Protein AF-A0A5K0ZTE9-F1 (afdb_monomer)

Structure (mmCIF, N/CA/C/O backbone):
data_AF-A0A5K0ZTE9-F1
#
_entry.id   AF-A0A5K0ZTE9-F1
#
loop_
_atom_site.group_PDB
_atom_site.id
_atom_site.type_symbol
_atom_site.label_atom_id
_atom_site.label_alt_id
_atom_site.label_comp_id
_atom_site.label_asym_id
_atom_site.label_entity_id
_atom_site.label_seq_id
_atom_site.pdbx_PDB_ins_code
_atom_site.Cartn_x
_atom_site.Cartn_y
_atom_site.Cartn_z
_atom_site.occupancy
_atom_site.B_iso_or_equiv
_atom_site.auth_seq_id
_atom_site.auth_comp_id
_atom_site.auth_asym_id
_atom_site.auth_atom_id
_atom_site.pdbx_PDB_model_num
ATOM 1 N N . ASP A 1 1 ? -9.374 53.498 -2.483 1.00 39.38 1 ASP A N 1
ATOM 2 C CA . ASP A 1 1 ? -10.184 52.684 -1.572 1.00 39.38 1 ASP A CA 1
ATOM 3 C C . ASP A 1 1 ? -11.185 51.911 -2.416 1.00 39.38 1 ASP A C 1
ATOM 5 O O . ASP A 1 1 ? -12.200 52.462 -2.818 1.00 39.38 1 ASP A O 1
ATOM 9 N N . PHE A 1 2 ? -10.803 50.714 -2.860 1.00 36.31 2 PHE A N 1
ATOM 10 C CA . PHE A 1 2 ? -11.695 49.825 -3.605 1.00 36.31 2 PHE A CA 1
ATOM 11 C C . PHE A 1 2 ? -11.985 48.641 -2.697 1.00 36.31 2 PHE A C 1
ATOM 13 O O . PHE A 1 2 ? -11.222 47.679 -2.637 1.00 36.31 2 PHE A O 1
ATOM 20 N N . GLY A 1 3 ? -13.065 48.810 -1.937 1.00 36.66 3 GLY A N 1
ATOM 21 C CA . GLY A 1 3 ? -13.680 47.781 -1.124 1.00 36.66 3 GLY A CA 1
ATOM 22 C C . GLY A 1 3 ? -14.239 46.643 -1.975 1.00 36.66 3 GLY A C 1
ATOM 23 O O . GLY A 1 3 ? -14.620 46.809 -3.134 1.00 36.66 3 GLY A O 1
ATOM 24 N N . GLU A 1 4 ? -14.231 45.483 -1.342 1.00 45.16 4 GLU A N 1
ATOM 25 C CA . GLU A 1 4 ? -14.576 44.157 -1.825 1.00 45.16 4 GLU A CA 1
ATOM 26 C C . GLU A 1 4 ? -15.922 44.045 -2.556 1.00 45.16 4 GLU A C 1
ATOM 28 O O . GLU A 1 4 ? -16.925 44.622 -2.141 1.00 45.16 4 GLU A O 1
ATOM 33 N N . GLN A 1 5 ? -15.980 43.122 -3.521 1.00 45.78 5 GLN A N 1
ATOM 34 C CA . GLN A 1 5 ? -17.083 42.159 -3.575 1.00 45.78 5 GLN A CA 1
ATOM 35 C C . GLN A 1 5 ? -16.545 40.749 -3.886 1.00 45.78 5 GLN A C 1
ATOM 37 O O . GLN A 1 5 ? -15.993 40.529 -4.966 1.00 45.78 5 GLN A O 1
ATOM 42 N N . PRO A 1 6 ? -16.725 39.773 -2.976 1.00 51.41 6 PRO A N 1
ATOM 43 C CA . PRO A 1 6 ? -16.442 38.368 -3.218 1.00 51.41 6 PRO A CA 1
ATOM 44 C C . PRO A 1 6 ? -17.733 37.675 -3.659 1.00 51.41 6 PRO A C 1
ATOM 46 O O . PRO A 1 6 ? -18.690 37.641 -2.894 1.00 51.41 6 PRO A O 1
ATOM 49 N N . ASN A 1 7 ? -17.799 37.120 -4.872 1.00 44.31 7 ASN A N 1
ATOM 50 C CA . ASN A 1 7 ? -18.756 36.054 -5.204 1.00 44.31 7 ASN A CA 1
ATOM 51 C C . ASN A 1 7 ? -18.570 35.569 -6.642 1.00 44.31 7 ASN A C 1
ATOM 53 O O . ASN A 1 7 ? -19.153 36.126 -7.561 1.00 44.31 7 ASN A O 1
ATOM 57 N N . LEU A 1 8 ? -17.813 34.487 -6.819 1.00 44.25 8 LEU A N 1
ATOM 58 C CA . LEU A 1 8 ? -17.898 33.588 -7.974 1.00 44.25 8 LEU A CA 1
ATOM 59 C C . LEU A 1 8 ? -17.163 32.298 -7.611 1.00 44.25 8 LEU A C 1
ATOM 61 O O . LEU A 1 8 ? -16.001 32.131 -7.939 1.00 44.25 8 LEU A O 1
ATOM 65 N N . MET A 1 9 ? -17.838 31.419 -6.868 1.00 42.72 9 MET A N 1
ATOM 66 C CA . MET A 1 9 ? -17.688 29.958 -6.960 1.00 42.72 9 MET A CA 1
ATOM 67 C C . MET A 1 9 ? -18.681 29.285 -6.005 1.00 42.72 9 MET A C 1
ATOM 69 O O . MET A 1 9 ? -18.335 28.629 -5.028 1.00 42.72 9 MET A O 1
ATOM 73 N N . LYS A 1 10 ? -19.973 29.390 -6.340 1.00 50.84 10 LYS A N 1
ATOM 74 C CA . LYS A 1 10 ? -20.925 28.323 -6.013 1.00 50.84 10 LYS A CA 1
ATOM 75 C C . LYS A 1 10 ? -20.637 27.141 -6.945 1.00 50.84 10 LYS A C 1
ATOM 77 O O . LYS A 1 10 ? -21.388 26.894 -7.881 1.00 50.84 10 LYS A O 1
ATOM 82 N N . GLN A 1 11 ? -19.547 26.413 -6.709 1.00 40.88 11 GLN A N 1
ATOM 83 C CA . GLN A 1 11 ? -19.437 25.040 -7.194 1.00 40.88 11 GLN A CA 1
ATOM 84 C C . GLN A 1 11 ? -19.881 24.113 -6.072 1.00 40.88 11 GLN A C 1
ATOM 86 O O . GLN A 1 11 ? -19.157 23.787 -5.135 1.00 40.88 11 GLN A O 1
ATOM 91 N N . ARG A 1 12 ? -21.157 23.761 -6.192 1.00 43.94 12 ARG A N 1
ATOM 92 C CA . ARG A 1 12 ? -21.861 22.666 -5.544 1.00 43.94 12 ARG A CA 1
ATOM 93 C C . ARG A 1 12 ? -20.962 21.418 -5.535 1.00 43.94 12 ARG A C 1
ATOM 95 O O . ARG A 1 12 ? -20.921 20.686 -6.515 1.00 43.94 12 ARG A O 1
ATOM 102 N N . LYS A 1 13 ? -20.228 21.166 -4.443 1.00 45.22 13 LYS A N 1
ATOM 103 C CA . LYS A 1 13 ? -19.644 19.842 -4.168 1.00 45.22 13 LYS A CA 1
ATOM 104 C C . LYS A 1 13 ? -20.776 18.919 -3.727 1.00 45.22 13 LYS A C 1
ATOM 106 O O . LYS A 1 13 ? -20.905 18.573 -2.560 1.00 45.22 13 LYS A O 1
ATOM 111 N N . GLU A 1 14 ? -21.596 18.513 -4.684 1.00 44.16 14 GLU A N 1
ATOM 112 C CA . GLU A 1 14 ? -22.529 17.390 -4.566 1.00 44.16 14 GLU A CA 1
ATOM 113 C C . GLU A 1 14 ? -21.787 16.040 -4.617 1.00 44.16 14 GLU A C 1
ATOM 115 O O . GLU A 1 14 ? -22.275 15.058 -5.156 1.00 44.16 14 GLU A O 1
ATOM 120 N N . ASN A 1 15 ? -20.602 15.953 -4.006 1.00 43.66 15 ASN A N 1
ATOM 121 C CA . ASN A 1 15 ? -19.872 14.691 -3.861 1.00 43.66 15 ASN A CA 1
ATOM 122 C C . ASN A 1 15 ? -20.138 14.082 -2.476 1.00 43.66 15 ASN A C 1
ATOM 124 O O . ASN A 1 15 ? -19.289 13.409 -1.893 1.00 43.66 15 ASN A O 1
ATOM 128 N N . GLY A 1 16 ? -21.331 14.341 -1.934 1.00 46.03 16 GLY A N 1
ATOM 129 C CA . GLY A 1 16 ? -21.858 13.665 -0.759 1.00 46.03 16 GLY A CA 1
ATOM 130 C C . GLY A 1 16 ? -22.102 12.192 -1.076 1.00 46.03 16 GLY A C 1
ATOM 131 O O . GLY A 1 16 ? -23.171 11.818 -1.536 1.00 46.03 16 GLY A O 1
ATOM 132 N N . THR A 1 17 ? -21.070 11.374 -0.868 1.00 49.19 17 THR A N 1
ATOM 133 C CA . THR A 1 17 ? -21.158 9.967 -0.443 1.00 49.19 17 THR A CA 1
ATOM 134 C C . THR A 1 17 ? -22.183 9.073 -1.162 1.00 49.19 17 THR A C 1
ATOM 136 O O . THR A 1 17 ? -22.924 8.334 -0.515 1.00 49.19 17 THR A O 1
ATOM 139 N N . VAL A 1 18 ? -22.158 9.006 -2.499 1.00 57.25 18 VAL A N 1
ATOM 140 C CA . VAL A 1 18 ? -22.927 7.985 -3.254 1.00 57.25 18 VAL A CA 1
ATOM 141 C C . VAL A 1 18 ? -22.511 6.556 -2.852 1.00 57.25 18 VAL A C 1
ATOM 143 O O . VAL A 1 18 ? -23.339 5.650 -2.801 1.00 57.25 18 VAL A O 1
ATOM 146 N N . PHE A 1 19 ? -21.249 6.361 -2.453 1.00 56.84 19 PHE A N 1
ATOM 147 C CA . PHE A 1 19 ? -20.699 5.057 -2.069 1.00 56.84 19 PHE A CA 1
ATOM 148 C C . PHE A 1 19 ? -20.461 4.890 -0.562 1.00 56.84 19 PHE A C 1
ATOM 150 O O . PHE A 1 19 ? -19.667 4.051 -0.140 1.00 56.84 19 PHE A O 1
ATOM 157 N N . GLY A 1 20 ? -21.190 5.629 0.284 1.00 65.19 20 GLY A N 1
ATOM 158 C CA . GLY A 1 20 ? -21.020 5.616 1.748 1.00 65.19 20 GLY A CA 1
ATOM 159 C C . GLY A 1 20 ? -21.288 4.275 2.458 1.00 65.19 20 GLY A C 1
ATOM 160 O O . GLY A 1 20 ? -21.230 4.215 3.688 1.00 65.19 20 GLY A O 1
ATOM 161 N N . LYS A 1 21 ? -21.608 3.210 1.713 1.00 77.50 21 LYS A N 1
ATOM 162 C CA . LYS A 1 21 ? -21.833 1.842 2.207 1.00 77.50 21 LYS A CA 1
ATOM 163 C C . LYS A 1 21 ? -20.915 0.798 1.564 1.00 77.50 21 LYS A C 1
ATOM 165 O O . LYS A 1 21 ? -20.971 -0.359 1.974 1.00 77.50 21 LYS A O 1
ATOM 170 N N . LEU A 1 22 ? -20.120 1.166 0.557 1.00 85.50 22 LEU A N 1
ATOM 171 C CA . LEU A 1 22 ? -19.291 0.201 -0.155 1.00 85.50 22 LEU A CA 1
ATOM 172 C C . LEU A 1 22 ? -18.149 -0.263 0.757 1.00 85.50 22 LEU A C 1
ATOM 174 O O . LEU A 1 22 ? -17.346 0.548 1.209 1.00 85.50 22 LEU A O 1
ATOM 178 N N . LYS A 1 23 ? -18.110 -1.569 1.028 1.00 91.44 23 LYS A N 1
ATOM 179 C CA . LYS A 1 23 ? -17.083 -2.218 1.857 1.00 91.44 23 LYS A CA 1
ATOM 180 C C . LYS A 1 23 ? -16.027 -2.944 1.034 1.00 91.44 23 LYS A C 1
ATOM 182 O O . LYS A 1 23 ? -14.907 -3.121 1.494 1.00 91.44 23 LYS A O 1
ATOM 187 N N . PHE A 1 24 ? -16.381 -3.361 -0.174 1.00 92.94 24 PHE A N 1
ATOM 188 C CA . PHE A 1 24 ? -15.522 -4.131 -1.057 1.00 92.94 24 PHE A CA 1
ATOM 189 C C . PHE A 1 24 ? -15.486 -3.471 -2.429 1.00 92.94 24 PHE A C 1
ATOM 191 O O . PHE A 1 24 ? -16.539 -3.163 -2.989 1.00 92.94 24 PHE A O 1
ATOM 198 N N . LEU A 1 25 ? -14.281 -3.255 -2.945 1.00 91.31 25 LEU A N 1
ATOM 199 C CA . LEU A 1 25 ? -14.037 -2.727 -4.278 1.00 91.31 25 LEU A CA 1
ATOM 200 C C . LEU A 1 25 ? -13.001 -3.620 -4.953 1.00 91.31 25 LEU A C 1
ATOM 202 O O . LEU A 1 25 ? -11.884 -3.776 -4.456 1.00 91.31 25 LEU A O 1
ATOM 206 N N . ASP A 1 26 ? -13.402 -4.204 -6.074 1.00 92.38 26 ASP A N 1
ATOM 207 C CA . ASP A 1 26 ? -12.556 -5.045 -6.908 1.00 92.38 26 ASP A CA 1
ATOM 208 C C . ASP A 1 26 ? -12.317 -4.343 -8.243 1.00 92.38 26 ASP A C 1
ATOM 210 O O . ASP A 1 26 ? -13.260 -4.019 -8.965 1.00 92.38 26 ASP A O 1
ATOM 214 N N . LEU A 1 27 ? -11.050 -4.072 -8.521 1.00 91.62 27 LEU A N 1
ATOM 215 C CA . LEU A 1 27 ? -10.522 -3.457 -9.732 1.00 91.62 27 LEU A CA 1
ATOM 216 C C . LEU A 1 27 ? -9.487 -4.393 -10.377 1.00 91.62 27 LEU A C 1
ATOM 218 O O . LEU A 1 27 ? -8.542 -3.939 -11.019 1.00 91.62 27 LEU A O 1
ATOM 222 N N . THR A 1 28 ? -9.626 -5.706 -10.169 1.00 92.12 28 THR A N 1
ATOM 223 C CA . THR A 1 28 ? -8.735 -6.711 -10.755 1.00 92.12 28 THR A CA 1
ATOM 224 C C . THR A 1 28 ? -8.696 -6.580 -12.278 1.00 92.12 28 THR A C 1
ATOM 226 O O . THR A 1 28 ? -9.731 -6.433 -12.927 1.00 92.12 28 THR A O 1
ATOM 229 N N . ALA A 1 29 ? -7.500 -6.688 -12.859 1.00 92.31 29 ALA A N 1
ATOM 230 C CA . ALA A 1 29 ? -7.254 -6.611 -14.299 1.00 92.31 29 ALA A CA 1
ATOM 231 C C . ALA A 1 29 ? -7.704 -5.292 -14.965 1.00 92.31 29 ALA A C 1
ATOM 233 O O . ALA A 1 29 ? -7.912 -5.242 -16.181 1.00 92.31 29 ALA A O 1
ATOM 234 N N . CYS A 1 30 ? -7.818 -4.199 -14.200 1.00 90.88 30 CYS A N 1
ATOM 235 C CA . CYS A 1 30 ? -8.064 -2.861 -14.734 1.00 90.88 30 CYS A CA 1
ATOM 236 C C . CYS A 1 30 ? -6.799 -2.282 -15.386 1.00 90.88 30 CYS A C 1
ATOM 238 O O . CYS A 1 30 ? -6.118 -1.413 -14.844 1.00 90.88 30 CYS A O 1
ATOM 240 N N . ASN A 1 31 ? -6.507 -2.742 -16.600 1.00 85.62 31 ASN A N 1
ATOM 241 C CA . ASN A 1 31 ? -5.294 -2.388 -17.338 1.00 85.62 31 ASN A CA 1
ATOM 242 C C . ASN A 1 31 ? -5.267 -0.954 -17.885 1.00 85.62 31 ASN A C 1
ATOM 244 O O . ASN A 1 31 ? -4.255 -0.540 -18.440 1.00 85.62 31 ASN A O 1
ATOM 248 N N . GLU A 1 32 ? -6.328 -0.168 -17.722 1.00 88.62 32 GLU A N 1
ATOM 249 C CA . GLU A 1 32 ? -6.291 1.266 -18.044 1.00 88.62 32 GLU A CA 1
ATOM 250 C C . GLU A 1 32 ? -5.743 2.119 -16.891 1.00 88.62 32 GLU A C 1
ATOM 252 O O . GLU A 1 32 ? -5.328 3.261 -17.099 1.00 88.62 32 GLU A O 1
ATOM 257 N N . LEU A 1 33 ? -5.700 1.574 -15.670 1.00 86.25 33 LEU A N 1
ATOM 258 C CA . LEU A 1 33 ? -5.231 2.305 -14.500 1.00 86.25 33 LEU A CA 1
ATOM 259 C C . LEU A 1 33 ? -3.709 2.415 -14.521 1.00 86.25 33 LEU A C 1
ATOM 261 O O . LEU A 1 33 ? -3.000 1.448 -14.268 1.00 86.25 33 LEU A O 1
ATOM 265 N N . THR A 1 34 ? -3.211 3.623 -14.770 1.00 91.31 34 THR A N 1
ATOM 266 C CA . THR A 1 34 ? -1.808 3.989 -14.511 1.00 91.31 34 THR A CA 1
ATOM 267 C C . THR A 1 34 ? -1.610 4.521 -13.093 1.00 91.31 34 THR A C 1
ATOM 269 O O . THR A 1 34 ? -0.548 4.341 -12.494 1.00 91.31 34 THR A O 1
ATOM 272 N N . VAL A 1 35 ? -2.662 5.120 -12.535 1.00 92.06 35 VAL A N 1
ATOM 273 C CA . VAL A 1 35 ? -2.784 5.560 -11.146 1.00 92.06 35 VAL A CA 1
ATOM 274 C C . VAL A 1 35 ? -4.149 5.102 -10.635 1.00 92.06 35 VAL A C 1
ATOM 276 O O . VAL A 1 35 ? -5.114 5.101 -11.402 1.00 92.06 35 VAL A O 1
ATOM 279 N N . THR A 1 36 ? -4.261 4.701 -9.366 1.00 88.94 36 THR A N 1
ATOM 280 C CA . THR A 1 36 ? -5.582 4.384 -8.792 1.00 88.94 36 THR A CA 1
ATOM 281 C C . THR A 1 36 ? -6.504 5.613 -8.847 1.00 88.94 36 THR A C 1
ATOM 283 O O . THR A 1 36 ? -6.018 6.739 -8.732 1.00 88.94 36 THR A O 1
ATOM 286 N N . PRO A 1 37 ? -7.830 5.442 -8.983 1.00 88.25 37 PRO A N 1
ATOM 287 C CA . PRO A 1 37 ? -8.760 6.570 -8.958 1.00 88.25 37 PRO A CA 1
ATOM 288 C C . PRO A 1 37 ? -8.774 7.260 -7.586 1.00 88.25 37 PRO A C 1
ATOM 290 O O . PRO A 1 37 ? -8.218 6.750 -6.611 1.00 88.25 37 PRO A O 1
ATOM 293 N N . ASP A 1 38 ? -9.452 8.406 -7.485 1.00 88.62 38 ASP A N 1
ATOM 294 C CA . ASP A 1 38 ? -9.718 9.003 -6.180 1.00 88.62 38 ASP A CA 1
ATOM 295 C C . ASP A 1 38 ? -10.663 8.105 -5.357 1.00 88.62 38 ASP A C 1
ATOM 297 O O . ASP A 1 38 ? -11.841 7.942 -5.676 1.00 88.62 38 ASP A O 1
ATOM 301 N N . LEU A 1 39 ? -10.138 7.535 -4.271 1.00 88.19 39 LEU A N 1
ATOM 302 C CA . LEU A 1 39 ? -10.859 6.660 -3.352 1.00 88.19 39 LEU A CA 1
ATOM 303 C C . LEU A 1 39 ? -11.539 7.415 -2.191 1.00 88.19 39 LEU A C 1
ATOM 305 O O . LEU A 1 39 ? -12.143 6.784 -1.322 1.00 88.19 39 LEU A O 1
ATOM 309 N N . SER A 1 40 ? -11.499 8.756 -2.171 1.00 86.25 40 SER A N 1
ATOM 310 C CA . SER A 1 40 ? -12.123 9.587 -1.124 1.00 86.25 40 SER A CA 1
ATOM 311 C C . SER A 1 40 ? -13.636 9.359 -0.982 1.00 86.25 40 SER A C 1
ATOM 313 O O . SER A 1 40 ? -14.197 9.533 0.101 1.00 86.25 40 SER A O 1
ATOM 315 N N . ALA A 1 41 ? -14.289 8.903 -2.054 1.00 85.00 41 ALA A N 1
ATOM 316 C CA . ALA A 1 41 ? -15.712 8.586 -2.082 1.00 85.00 41 ALA A CA 1
ATOM 317 C C . ALA A 1 41 ? -16.091 7.312 -1.295 1.00 85.00 41 ALA A C 1
ATOM 319 O O . ALA A 1 41 ? -17.282 7.089 -1.056 1.00 85.00 41 ALA A O 1
ATOM 320 N N . PHE A 1 42 ? -15.115 6.500 -0.864 1.00 87.62 42 PHE A N 1
ATOM 321 C CA . PHE A 1 42 ? -15.326 5.194 -0.221 1.00 87.62 42 PHE A CA 1
ATOM 322 C C . PHE A 1 42 ? -14.804 5.139 1.231 1.00 87.62 42 PHE A C 1
ATOM 324 O O . PHE A 1 42 ? -14.024 4.255 1.576 1.00 87.62 42 PHE A O 1
ATOM 331 N N . PRO A 1 43 ? -15.238 6.025 2.147 1.00 85.06 43 PRO A N 1
ATOM 332 C CA . PRO A 1 43 ? -14.657 6.122 3.494 1.00 85.06 43 PRO A CA 1
ATOM 333 C C . PRO A 1 43 ? -14.858 4.874 4.375 1.00 85.06 43 PRO A C 1
ATOM 335 O O . PRO A 1 43 ? -14.209 4.744 5.410 1.00 85.06 43 PRO A O 1
ATOM 338 N N . LYS A 1 44 ? -15.767 3.965 3.993 1.00 90.06 44 LYS A N 1
ATOM 339 C CA . LYS A 1 44 ? -16.059 2.707 4.704 1.00 90.06 44 LYS A CA 1
ATOM 340 C C . LYS A 1 44 ? -15.514 1.465 3.995 1.00 90.06 44 LYS A C 1
ATOM 342 O O . LYS A 1 44 ? -15.957 0.360 4.300 1.00 90.06 44 LYS A O 1
ATOM 347 N N . LEU A 1 45 ? -14.614 1.639 3.030 1.00 92.38 45 LEU A N 1
ATOM 348 C CA . LEU A 1 45 ? -14.029 0.515 2.315 1.00 92.38 45 LEU A CA 1
ATOM 349 C C . LEU A 1 45 ? -13.170 -0.321 3.269 1.00 92.38 45 LEU A C 1
ATOM 351 O O . LEU A 1 45 ? -12.283 0.211 3.927 1.00 92.38 45 LEU A O 1
ATOM 355 N N . GLU A 1 46 ? -13.445 -1.620 3.322 1.00 95.31 46 GLU A N 1
ATOM 356 C CA . GLU A 1 46 ? -12.755 -2.609 4.155 1.00 95.31 46 GLU A CA 1
ATOM 357 C C . GLU A 1 46 ? -11.795 -3.468 3.324 1.00 95.31 46 GLU A C 1
ATOM 359 O O . GLU A 1 46 ? -10.768 -3.919 3.827 1.00 95.31 46 GLU A O 1
ATOM 364 N N . LYS A 1 47 ? -12.083 -3.673 2.035 1.00 94.94 47 LYS A N 1
ATOM 365 C CA . LYS A 1 47 ? -11.223 -4.446 1.137 1.00 94.94 47 LYS A CA 1
ATOM 366 C C . LYS A 1 47 ? -11.136 -3.814 -0.249 1.00 94.94 47 LYS A C 1
ATOM 368 O O . LYS A 1 47 ? -12.158 -3.551 -0.884 1.00 94.94 47 LYS A O 1
ATOM 373 N N . LEU A 1 48 ? -9.902 -3.630 -0.710 1.00 94.88 48 LEU A N 1
ATOM 374 C CA . LEU A 1 48 ? -9.552 -3.132 -2.036 1.00 94.88 48 LEU A CA 1
ATOM 375 C C . LEU A 1 48 ? -8.677 -4.162 -2.750 1.00 94.88 48 LEU A C 1
ATOM 377 O O . LEU A 1 48 ? -7.634 -4.562 -2.229 1.00 94.88 48 LEU A O 1
ATOM 381 N N . VAL A 1 49 ? -9.103 -4.581 -3.938 1.00 93.81 49 VAL A N 1
ATOM 382 C CA . VAL A 1 49 ? -8.355 -5.503 -4.800 1.00 93.81 49 VAL A CA 1
ATOM 383 C C . VAL A 1 49 ? -8.030 -4.794 -6.109 1.00 93.81 49 VAL A C 1
ATOM 385 O O . VAL A 1 49 ? -8.913 -4.253 -6.761 1.00 93.81 49 VAL A O 1
ATOM 388 N N . LEU A 1 50 ? -6.754 -4.784 -6.465 1.00 94.44 50 LEU A N 1
ATOM 389 C CA . LEU A 1 50 ? -6.152 -4.156 -7.642 1.00 94.44 50 LEU A CA 1
ATOM 390 C C . LEU A 1 50 ? -5.237 -5.167 -8.354 1.00 94.44 50 LEU A C 1
ATOM 392 O O . LEU A 1 50 ? -4.279 -4.793 -9.025 1.00 94.44 50 LEU A O 1
ATOM 396 N N . ASP A 1 51 ? -5.486 -6.462 -8.159 1.00 93.00 51 ASP A N 1
ATOM 397 C CA . ASP A 1 51 ? -4.635 -7.527 -8.680 1.00 93.00 51 ASP A CA 1
ATOM 398 C C . ASP A 1 51 ? -4.578 -7.481 -10.215 1.00 93.00 51 ASP A C 1
ATOM 400 O O . ASP A 1 51 ? -5.554 -7.141 -10.880 1.00 93.00 51 ASP A O 1
ATOM 404 N N . ARG A 1 52 ? -3.436 -7.852 -10.800 1.00 93.00 52 ARG A N 1
ATOM 405 C CA . ARG A 1 52 ? -3.211 -7.896 -12.256 1.00 93.00 52 ARG A CA 1
ATOM 406 C C . ARG A 1 52 ? -3.474 -6.565 -1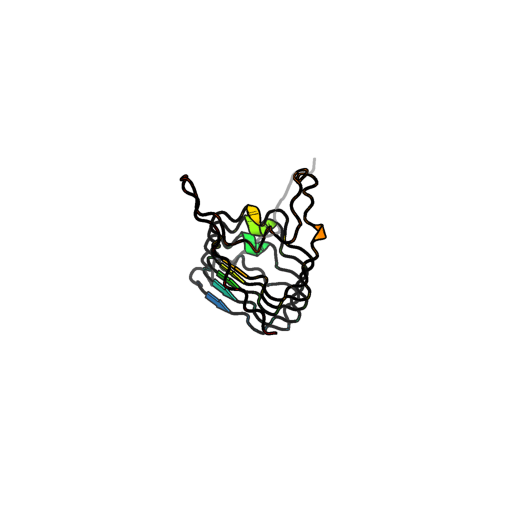2.972 1.00 93.00 52 ARG A C 1
ATOM 408 O O . ARG A 1 52 ? -3.830 -6.565 -14.145 1.00 93.00 52 ARG A O 1
ATOM 415 N N . CYS A 1 53 ? -3.334 -5.430 -12.284 1.00 94.00 53 CYS A N 1
ATOM 416 C CA . CYS A 1 53 ? -3.328 -4.123 -12.938 1.00 94.00 53 CYS A CA 1
ATOM 417 C C . CYS A 1 53 ? -1.936 -3.872 -13.525 1.00 94.00 53 CYS A C 1
ATOM 419 O O . CYS A 1 53 ? -1.102 -3.189 -12.929 1.00 94.00 53 CYS A O 1
ATOM 421 N N . ASP A 1 54 ? -1.675 -4.439 -14.702 1.00 89.25 54 AS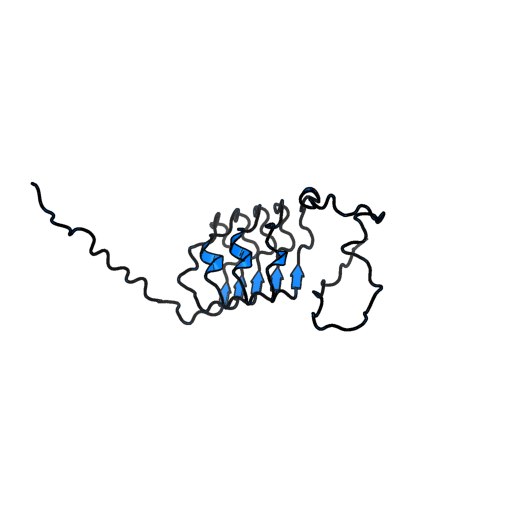P A N 1
ATOM 422 C CA . ASP A 1 54 ? -0.332 -4.493 -15.299 1.00 89.25 54 ASP A CA 1
ATOM 423 C C . ASP A 1 54 ? 0.237 -3.108 -15.643 1.00 89.25 54 ASP A C 1
ATOM 425 O O . ASP A 1 54 ? 1.452 -2.928 -15.745 1.00 89.25 54 ASP 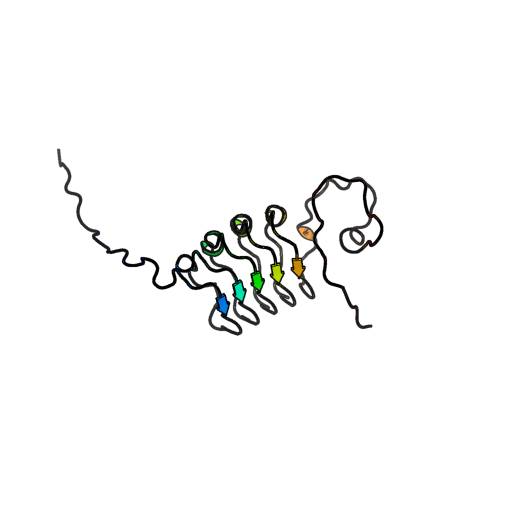A O 1
ATOM 429 N N . ASN A 1 55 ? -0.640 -2.115 -15.814 1.00 93.31 55 ASN A N 1
ATOM 430 C CA . ASN A 1 55 ? -0.266 -0.736 -16.112 1.00 93.31 55 ASN A CA 1
ATOM 431 C C . ASN A 1 55 ? -0.194 0.176 -14.883 1.00 93.31 55 ASN A C 1
ATOM 433 O O . ASN A 1 55 ? 0.228 1.322 -15.037 1.00 93.31 55 ASN A O 1
ATOM 437 N N . LEU A 1 56 ? -0.541 -0.313 -13.688 1.00 93.94 56 LEU A N 1
ATOM 438 C CA . LEU A 1 56 ? -0.559 0.493 -12.471 1.00 93.94 56 LEU A CA 1
ATOM 439 C C . LEU A 1 56 ? 0.866 0.844 -12.049 1.00 93.94 56 LEU A C 1
ATOM 441 O O . LEU A 1 56 ? 1.647 -0.032 -11.692 1.00 93.94 56 LEU A O 1
ATOM 445 N N . VAL A 1 57 ? 1.193 2.135 -12.076 1.00 92.81 57 VAL A N 1
ATOM 446 C CA . VAL A 1 57 ? 2.519 2.655 -11.717 1.00 92.81 57 VAL A CA 1
ATOM 447 C C . VAL A 1 57 ? 2.527 3.222 -10.303 1.00 92.81 57 VAL A C 1
ATOM 449 O O . VAL A 1 57 ? 3.517 3.065 -9.588 1.00 92.81 57 VAL A O 1
ATOM 452 N N . LYS A 1 58 ? 1.441 3.898 -9.904 1.00 90.25 58 LYS A N 1
ATOM 453 C CA . LYS A 1 58 ? 1.334 4.606 -8.621 1.00 90.25 58 LYS A CA 1
ATOM 454 C C . LYS A 1 58 ? -0.029 4.401 -7.969 1.00 90.25 58 LYS A C 1
ATOM 456 O O . LYS A 1 58 ? -1.042 4.248 -8.648 1.00 90.25 58 LYS A O 1
ATOM 461 N N . VAL A 1 59 ? -0.066 4.494 -6.645 1.00 92.56 59 VAL A N 1
ATOM 462 C CA . VAL A 1 59 ? -1.315 4.573 -5.876 1.00 92.56 59 VAL A CA 1
ATOM 463 C C . VAL A 1 59 ? -1.586 6.034 -5.527 1.00 92.56 59 VAL A C 1
ATOM 465 O O . VAL A 1 59 ? -0.691 6.753 -5.093 1.00 92.56 59 VAL A O 1
ATOM 468 N N . HIS A 1 60 ? -2.818 6.480 -5.740 1.00 92.44 60 HIS A N 1
ATOM 469 C CA . HIS A 1 60 ? -3.263 7.830 -5.420 1.00 92.44 60 HIS A CA 1
ATOM 470 C C . HIS A 1 60 ? -3.304 8.051 -3.902 1.00 92.44 60 HIS A C 1
ATOM 472 O O . HIS A 1 60 ? -3.739 7.183 -3.144 1.00 92.44 60 HIS A O 1
ATOM 478 N N . GLU A 1 61 ? -2.915 9.244 -3.451 1.00 90.44 61 GLU A N 1
ATOM 479 C CA . GLU A 1 61 ? -2.763 9.576 -2.025 1.00 90.44 61 GLU A CA 1
ATOM 480 C C . GLU A 1 61 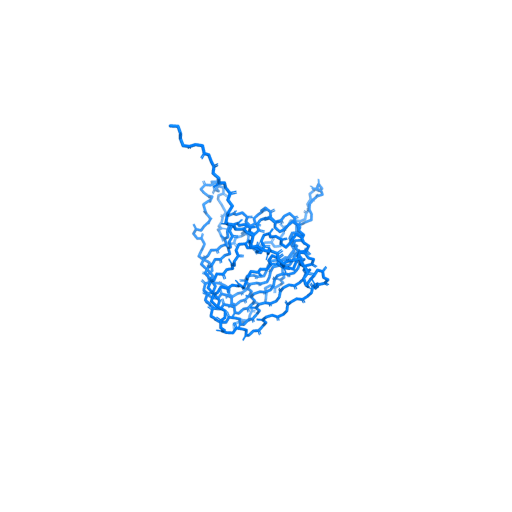? -4.067 9.472 -1.221 1.00 90.44 61 GLU A C 1
ATOM 482 O O . GLU A 1 61 ? -4.049 9.294 -0.001 1.00 90.44 61 GLU A O 1
ATOM 487 N N . SER A 1 62 ? -5.225 9.523 -1.889 1.00 91.25 62 SER A N 1
ATOM 488 C CA . SER A 1 62 ? -6.514 9.350 -1.214 1.00 91.25 62 SER A CA 1
ATOM 489 C C . SER A 1 62 ? -6.738 7.949 -0.643 1.00 91.25 62 SER A C 1
ATOM 491 O O . SER A 1 62 ? -7.657 7.785 0.162 1.00 91.25 62 SER A O 1
ATOM 493 N N . ILE A 1 63 ? -5.856 6.979 -0.927 1.00 91.94 63 ILE A N 1
ATOM 494 C CA . ILE A 1 63 ? -5.773 5.720 -0.174 1.00 91.94 63 ILE A CA 1
ATOM 495 C C . ILE A 1 63 ? -5.681 5.980 1.338 1.00 91.94 63 ILE A C 1
ATOM 497 O O . ILE A 1 63 ? -6.339 5.304 2.120 1.00 91.94 63 ILE A O 1
ATOM 501 N N . ALA A 1 64 ? -4.983 7.037 1.766 1.00 88.81 64 ALA A N 1
ATOM 502 C CA . ALA A 1 64 ? -4.816 7.394 3.174 1.00 88.81 64 ALA A CA 1
ATOM 503 C C . ALA A 1 64 ? -6.117 7.800 3.894 1.00 88.81 64 ALA A C 1
ATOM 505 O O . ALA A 1 64 ? -6.144 7.903 5.128 1.00 88.81 64 ALA A O 1
ATOM 506 N N . ASN A 1 65 ? -7.192 8.054 3.141 1.00 89.06 65 ASN A N 1
ATOM 507 C CA . ASN A 1 65 ? -8.513 8.356 3.686 1.00 89.06 65 ASN A CA 1
ATOM 508 C C . ASN A 1 65 ? -9.313 7.085 4.023 1.00 89.06 65 ASN A C 1
ATOM 510 O O . ASN A 1 65 ? -10.324 7.174 4.720 1.00 89.06 65 ASN A O 1
ATOM 514 N N . LEU A 1 66 ? -8.860 5.905 3.587 1.00 91.69 66 LEU A N 1
ATOM 515 C CA . LEU A 1 66 ? -9.531 4.626 3.817 1.00 91.69 66 LEU A CA 1
ATOM 516 C C . LEU A 1 66 ? -9.202 4.059 5.203 1.00 91.69 66 LEU A C 1
ATOM 518 O O . LEU A 1 66 ? -8.565 3.021 5.351 1.00 91.69 66 LEU A O 1
ATOM 522 N N . LYS A 1 67 ? -9.652 4.751 6.250 1.00 90.62 67 LYS A N 1
ATOM 523 C CA . LYS A 1 67 ? -9.353 4.399 7.650 1.00 90.62 67 LYS A CA 1
ATOM 524 C C . LYS A 1 67 ? -9.873 3.033 8.086 1.00 90.62 67 LYS A C 1
ATOM 526 O O . LYS A 1 67 ? -9.359 2.504 9.059 1.00 90.62 67 LYS A O 1
ATOM 531 N N . MET A 1 68 ? -10.858 2.490 7.374 1.00 93.50 68 MET A N 1
ATOM 532 C CA . MET A 1 68 ? -11.474 1.190 7.646 1.00 93.50 68 MET A CA 1
ATOM 533 C C . MET A 1 68 ? -10.899 0.064 6.779 1.00 93.50 68 MET A C 1
ATOM 535 O O . MET A 1 68 ? -11.385 -1.059 6.868 1.00 93.50 68 MET A O 1
ATOM 539 N N . LEU A 1 69 ? -9.899 0.342 5.933 1.00 95.12 69 LEU A N 1
ATOM 540 C CA . LEU A 1 69 ? -9.341 -0.655 5.026 1.00 95.12 69 LEU A CA 1
ATOM 541 C C . LEU A 1 69 ? -8.573 -1.707 5.823 1.00 95.12 69 LEU A C 1
ATOM 543 O O . LEU A 1 69 ? -7.593 -1.374 6.477 1.00 95.12 69 LEU A O 1
ATOM 547 N N . ILE A 1 70 ? -9.018 -2.957 5.737 1.00 94.88 70 ILE A N 1
ATOM 548 C CA . ILE A 1 70 ? -8.442 -4.134 6.396 1.00 94.88 70 ILE A CA 1
ATOM 549 C C . ILE A 1 70 ? -7.540 -4.889 5.420 1.00 94.88 70 ILE A C 1
ATOM 551 O O . ILE A 1 70 ? -6.478 -5.373 5.808 1.00 94.88 70 ILE A O 1
ATOM 555 N N . VAL A 1 71 ? -7.947 -4.978 4.150 1.00 94.75 71 VAL A N 1
ATOM 556 C CA . VAL A 1 71 ? -7.243 -5.754 3.123 1.00 94.75 71 VAL A CA 1
ATOM 557 C C . VAL A 1 71 ? -6.950 -4.892 1.901 1.00 94.75 71 VAL A C 1
ATOM 559 O O . VAL A 1 71 ? -7.867 -4.350 1.279 1.00 94.75 71 VAL A O 1
ATOM 562 N N . LEU A 1 72 ? -5.678 -4.834 1.516 1.00 95.50 72 LEU A N 1
ATOM 563 C CA . LEU A 1 72 ? -5.210 -4.220 0.278 1.00 95.50 72 LEU A CA 1
ATOM 564 C C . LEU A 1 72 ? -4.435 -5.256 -0.539 1.00 95.50 72 LEU A C 1
ATOM 566 O O . LEU A 1 72 ? -3.392 -5.744 -0.108 1.00 95.50 72 LEU A O 1
ATOM 570 N N . SER A 1 73 ? -4.942 -5.588 -1.726 1.00 94.50 73 SER A N 1
ATOM 571 C CA . SER A 1 73 ? -4.294 -6.524 -2.649 1.00 94.50 73 SER A CA 1
ATOM 572 C C . SER A 1 73 ? -3.940 -5.822 -3.952 1.00 94.50 73 SER A C 1
ATOM 574 O O . SER A 1 73 ? -4.797 -5.195 -4.564 1.00 94.50 73 SER A O 1
ATOM 576 N N . MET A 1 74 ? -2.676 -5.907 -4.350 1.00 94.56 74 MET A N 1
ATOM 577 C CA . MET A 1 74 ? -2.109 -5.401 -5.603 1.00 94.56 74 MET A CA 1
ATOM 578 C C . MET A 1 74 ? -1.172 -6.464 -6.187 1.00 94.56 74 MET A C 1
ATOM 580 O O . MET A 1 74 ? -0.048 -6.171 -6.578 1.00 94.56 74 MET A O 1
ATOM 584 N N . ARG A 1 75 ? -1.584 -7.735 -6.178 1.00 91.19 75 ARG A N 1
ATOM 585 C CA . ARG A 1 75 ? -0.743 -8.840 -6.656 1.00 91.19 75 ARG A CA 1
ATOM 586 C C . ARG A 1 75 ? -0.562 -8.740 -8.164 1.00 91.19 75 ARG A C 1
ATOM 588 O O . ARG A 1 75 ? -1.512 -8.480 -8.892 1.00 91.19 75 ARG A O 1
ATOM 595 N N . SER A 1 76 ? 0.619 -9.094 -8.654 1.00 92.75 76 SER A N 1
ATOM 596 C CA . SER A 1 76 ? 0.951 -9.117 -10.084 1.00 92.75 76 SER A CA 1
ATOM 597 C C . SER A 1 76 ? 0.822 -7.747 -10.764 1.00 92.75 76 SER A C 1
ATOM 599 O O . SER A 1 76 ? 0.553 -7.684 -11.956 1.00 92.75 76 SER A O 1
ATOM 601 N N . CYS A 1 77 ? 1.020 -6.645 -10.032 1.00 93.44 77 CYS A N 1
ATOM 602 C CA . CYS A 1 77 ? 1.121 -5.306 -10.617 1.00 93.44 77 CYS A CA 1
ATOM 603 C C . CYS A 1 77 ? 2.565 -5.051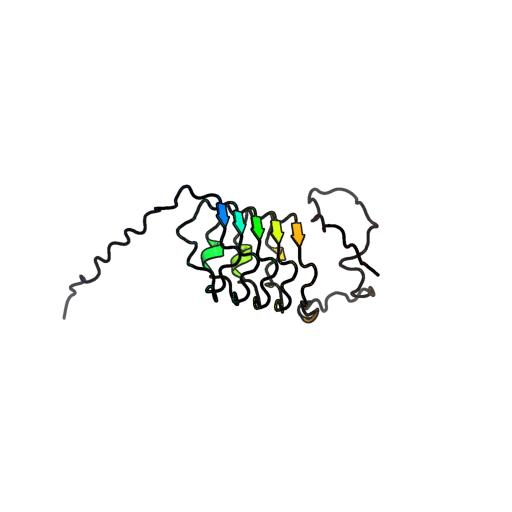 -11.068 1.00 93.44 77 CYS A C 1
ATOM 605 O O . CYS A 1 77 ? 3.371 -4.458 -10.350 1.00 93.44 77 CYS A O 1
ATOM 607 N N . GLY A 1 78 ? 2.913 -5.534 -12.263 1.00 87.88 78 GLY A N 1
ATOM 608 C CA . GLY A 1 78 ? 4.299 -5.568 -12.743 1.00 87.88 78 GLY A CA 1
ATOM 609 C C . GLY A 1 78 ? 4.979 -4.204 -12.927 1.00 87.88 78 GLY A C 1
ATOM 610 O O . GLY A 1 78 ? 6.204 -4.151 -12.936 1.00 87.88 78 GLY A O 1
ATOM 611 N N . LYS A 1 79 ? 4.218 -3.108 -13.052 1.00 92.44 79 LYS A N 1
ATOM 612 C CA . LYS A 1 79 ? 4.748 -1.738 -13.209 1.00 92.44 79 LYS A CA 1
ATOM 613 C C . LYS A 1 79 ? 4.679 -0.881 -11.943 1.00 92.44 79 LYS A C 1
ATOM 615 O O . LYS A 1 79 ? 5.117 0.270 -11.985 1.00 92.44 79 LYS A O 1
ATOM 620 N N . LEU A 1 80 ? 4.150 -1.413 -10.841 1.00 92.12 80 LEU A N 1
ATOM 621 C CA . LEU A 1 80 ? 4.032 -0.675 -9.587 1.00 92.12 80 LEU A CA 1
ATOM 622 C C . LEU A 1 80 ? 5.431 -0.448 -9.017 1.00 92.12 80 LEU A C 1
ATOM 624 O O . LEU A 1 80 ? 6.094 -1.415 -8.661 1.00 92.12 80 LEU A O 1
ATOM 628 N N . LYS A 1 81 ? 5.868 0.813 -8.929 1.00 88.75 81 LYS A N 1
ATOM 629 C CA . LYS A 1 81 ? 7.240 1.159 -8.512 1.00 88.75 81 LYS A CA 1
ATOM 630 C C . LYS A 1 81 ? 7.401 1.321 -7.009 1.00 88.75 81 LYS A C 1
ATOM 632 O O . LYS A 1 81 ? 8.396 0.881 -6.440 1.00 88.75 81 LYS A O 1
ATOM 637 N N . GLU A 1 82 ? 6.428 1.971 -6.385 1.00 85.75 82 GLU A N 1
ATOM 638 C CA . GLU A 1 82 ? 6.435 2.313 -4.967 1.00 85.75 82 GLU A CA 1
ATOM 639 C C . GLU A 1 82 ? 5.002 2.506 -4.461 1.00 85.75 82 GLU A C 1
ATOM 641 O O . GLU A 1 82 ? 4.072 2.760 -5.237 1.00 85.75 82 GLU A O 1
ATOM 646 N N . LEU A 1 83 ? 4.832 2.397 -3.146 1.00 89.44 83 LEU A N 1
ATOM 647 C CA . LEU A 1 83 ? 3.611 2.802 -2.457 1.00 89.44 83 LEU A CA 1
ATOM 648 C C . LEU A 1 83 ? 3.787 4.221 -1.903 1.00 89.44 83 LEU A C 1
ATOM 650 O O . LEU A 1 83 ? 4.909 4.601 -1.577 1.00 89.44 83 LEU A O 1
ATOM 654 N N . PRO A 1 84 ? 2.706 5.004 -1.771 1.00 88.69 84 PRO A N 1
ATOM 655 C CA . PRO A 1 84 ? 2.792 6.358 -1.248 1.00 88.69 84 PRO A CA 1
ATOM 656 C C . PRO A 1 84 ? 3.092 6.344 0.257 1.00 88.69 84 PRO A C 1
ATOM 658 O O . PRO A 1 84 ? 2.518 5.543 0.996 1.00 88.69 84 PRO A O 1
ATOM 661 N N . ASP A 1 85 ? 3.899 7.292 0.736 1.00 86.44 85 ASP A N 1
ATOM 662 C CA . ASP A 1 85 ? 4.250 7.428 2.163 1.00 86.44 85 ASP A CA 1
ATOM 663 C C . ASP A 1 85 ? 3.023 7.688 3.055 1.00 86.44 85 ASP A C 1
ATOM 665 O O . ASP A 1 85 ? 2.997 7.421 4.255 1.00 86.44 85 ASP A O 1
ATOM 669 N N . CYS A 1 86 ? 1.924 8.164 2.471 1.00 88.88 86 CYS A N 1
ATOM 670 C CA . CYS A 1 86 ? 0.673 8.315 3.199 1.00 88.88 86 CYS A CA 1
ATOM 671 C C . CYS A 1 86 ? 0.015 6.971 3.567 1.00 88.88 86 CYS A C 1
ATOM 673 O O . CYS A 1 86 ? -1.009 6.982 4.253 1.00 88.88 86 CYS A O 1
ATOM 675 N N . ILE A 1 87 ? 0.557 5.823 3.136 1.00 89.50 87 ILE A N 1
ATOM 676 C CA . ILE A 1 87 ? 0.013 4.497 3.454 1.00 89.50 87 ILE A CA 1
ATOM 677 C C . ILE A 1 87 ? 0.049 4.188 4.954 1.00 89.50 87 ILE A C 1
ATOM 679 O O . ILE A 1 87 ? -0.861 3.531 5.449 1.00 89.50 87 ILE A O 1
ATOM 683 N N . SER A 1 88 ? 1.004 4.758 5.696 1.00 83.44 88 SER A N 1
ATOM 684 C CA . SER A 1 88 ? 1.081 4.713 7.170 1.00 83.44 88 SER A CA 1
ATOM 685 C C . SER A 1 88 ? -0.205 5.174 7.864 1.00 83.44 88 SER A C 1
ATOM 687 O O . SER A 1 88 ? -0.517 4.764 8.980 1.00 83.44 88 SER A O 1
ATOM 689 N N . ARG A 1 89 ? -1.016 6.001 7.192 1.00 90.75 89 ARG A N 1
ATOM 690 C CA . ARG A 1 89 ? -2.298 6.496 7.711 1.00 90.75 89 ARG A CA 1
ATOM 691 C C . ARG A 1 89 ? -3.398 5.427 7.704 1.00 90.75 89 ARG A C 1
ATOM 693 O O . ARG A 1 89 ? -4.480 5.713 8.227 1.00 90.75 89 ARG A O 1
ATOM 700 N N . LEU A 1 90 ? -3.173 4.246 7.130 1.00 91.56 90 LEU A N 1
ATOM 701 C CA . LEU A 1 90 ? -4.112 3.123 7.127 1.00 91.56 90 LEU A CA 1
ATOM 702 C C . LEU A 1 90 ? -4.074 2.361 8.460 1.00 91.56 90 LEU A C 1
ATOM 704 O O . LEU A 1 90 ? -3.533 1.266 8.575 1.00 91.56 90 LEU A O 1
ATOM 708 N N . THR A 1 91 ? -4.690 2.945 9.483 1.00 89.50 91 THR A N 1
ATOM 709 C CA . THR A 1 91 ? -4.638 2.441 10.865 1.00 89.50 91 THR A CA 1
ATOM 710 C C . THR A 1 91 ? -5.294 1.075 11.075 1.00 89.50 91 THR A C 1
ATOM 712 O O . THR A 1 91 ? -4.990 0.420 12.066 1.00 89.50 91 THR A O 1
ATOM 715 N N . SER A 1 92 ? -6.188 0.642 10.182 1.00 93.75 92 SER A N 1
ATOM 716 C CA . SER A 1 92 ? -6.901 -0.642 10.275 1.00 93.75 92 SER A CA 1
ATOM 717 C C . SER A 1 92 ? -6.395 -1.706 9.301 1.00 93.75 92 SER A C 1
ATOM 719 O O . SER A 1 92 ? -6.969 -2.791 9.264 1.00 93.75 92 SER A O 1
ATOM 721 N N . LEU A 1 93 ? -5.345 -1.421 8.523 1.00 93.06 93 LEU A N 1
ATOM 722 C CA . LEU A 1 93 ? -4.849 -2.360 7.522 1.00 93.06 93 LEU A CA 1
ATOM 723 C C . LEU A 1 93 ? -4.193 -3.553 8.206 1.00 93.06 93 LEU A C 1
ATOM 725 O O . LEU A 1 93 ? -3.205 -3.391 8.912 1.00 93.06 93 LEU A O 1
ATOM 729 N N . GLU A 1 94 ? -4.733 -4.744 7.964 1.00 90.94 94 GLU A N 1
ATOM 730 C CA . GLU A 1 94 ? -4.235 -5.999 8.522 1.00 90.94 94 GLU A CA 1
ATOM 731 C C . GLU A 1 94 ? -3.485 -6.842 7.488 1.00 90.94 94 GLU A C 1
ATOM 733 O O . GLU A 1 94 ? -2.572 -7.585 7.849 1.00 90.94 94 GLU A O 1
ATOM 738 N N . GLN A 1 95 ? -3.859 -6.739 6.210 1.00 90.25 95 GLN A N 1
ATOM 739 C CA . GLN A 1 95 ? -3.329 -7.576 5.133 1.00 90.25 95 GLN A CA 1
ATOM 740 C C . GLN A 1 95 ? -2.914 -6.717 3.939 1.00 90.25 95 GLN A C 1
ATOM 742 O O . GLN A 1 95 ? -3.749 -6.033 3.338 1.00 90.25 95 GLN A O 1
ATOM 747 N N . LEU A 1 96 ? -1.635 -6.796 3.571 1.00 91.00 96 LEU A N 1
ATOM 748 C CA . LEU A 1 96 ? -1.072 -6.149 2.390 1.00 91.00 96 LEU A CA 1
ATOM 749 C C . LEU A 1 96 ? -0.443 -7.196 1.466 1.00 91.00 96 LEU A C 1
ATOM 751 O O . LEU A 1 96 ? 0.559 -7.826 1.805 1.00 91.00 96 LEU A O 1
ATOM 755 N N . TYR A 1 97 ? -1.020 -7.361 0.277 1.00 91.56 97 TYR A N 1
ATOM 756 C CA . TYR A 1 97 ? -0.563 -8.335 -0.709 1.00 91.56 97 TYR A CA 1
ATOM 757 C C . TYR A 1 97 ? 0.024 -7.651 -1.943 1.00 91.56 97 TYR A C 1
ATOM 759 O O . TYR A 1 97 ? -0.681 -6.969 -2.682 1.00 91.56 97 TYR A O 1
ATOM 767 N N . LEU A 1 98 ? 1.310 -7.881 -2.185 1.00 88.31 98 LEU A N 1
ATOM 768 C CA . LEU A 1 98 ? 2.105 -7.308 -3.275 1.00 88.31 98 LEU A CA 1
ATOM 769 C C . LEU A 1 98 ? 2.826 -8.397 -4.087 1.00 88.31 98 LEU A C 1
ATOM 771 O O . LEU A 1 98 ? 3.723 -8.094 -4.863 1.00 88.31 98 LEU A O 1
ATOM 775 N N . ALA A 1 99 ? 2.460 -9.670 -3.912 1.00 86.19 99 ALA A N 1
ATOM 776 C CA . ALA A 1 99 ? 3.136 -10.780 -4.575 1.00 86.19 99 ALA A CA 1
ATOM 777 C C . ALA A 1 99 ? 3.193 -10.614 -6.102 1.00 86.19 99 ALA A C 1
ATOM 779 O O . ALA A 1 99 ? 2.199 -10.245 -6.725 1.00 86.19 99 ALA A O 1
ATOM 780 N N . ASN A 1 100 ? 4.322 -10.973 -6.712 1.00 86.38 100 ASN A N 1
ATOM 781 C CA . ASN A 1 100 ? 4.625 -10.836 -8.139 1.00 86.38 100 ASN A CA 1
ATOM 782 C C . ASN A 1 100 ? 4.647 -9.380 -8.655 1.00 86.38 100 ASN A C 1
ATOM 784 O O . ASN A 1 100 ? 4.504 -9.154 -9.857 1.00 86.38 100 ASN A O 1
ATOM 788 N N . CYS A 1 101 ? 4.842 -8.382 -7.787 1.00 89.12 101 CYS A N 1
ATOM 789 C CA . CYS A 1 101 ? 5.137 -7.009 -8.207 1.00 89.12 101 CYS A CA 1
ATOM 790 C C . CYS A 1 101 ? 6.623 -6.862 -8.552 1.00 89.12 101 CYS A C 1
ATOM 792 O O . CYS A 1 101 ? 7.420 -6.324 -7.785 1.00 89.12 101 CYS A O 1
ATOM 794 N N . ILE A 1 102 ? 6.999 -7.354 -9.731 1.00 86.69 102 ILE A N 1
ATOM 795 C CA . ILE A 1 102 ? 8.388 -7.358 -10.219 1.00 86.69 102 ILE A CA 1
ATOM 796 C C . ILE A 1 102 ? 8.961 -5.963 -10.510 1.00 86.69 102 ILE A C 1
ATOM 798 O O . ILE A 1 102 ? 10.154 -5.836 -10.737 1.00 86.69 102 ILE A O 1
ATOM 802 N N . GLY A 1 103 ? 8.122 -4.928 -10.567 1.00 86.75 103 GLY A N 1
ATOM 803 C CA . GLY A 1 103 ? 8.549 -3.540 -10.750 1.00 86.75 103 GLY A CA 1
A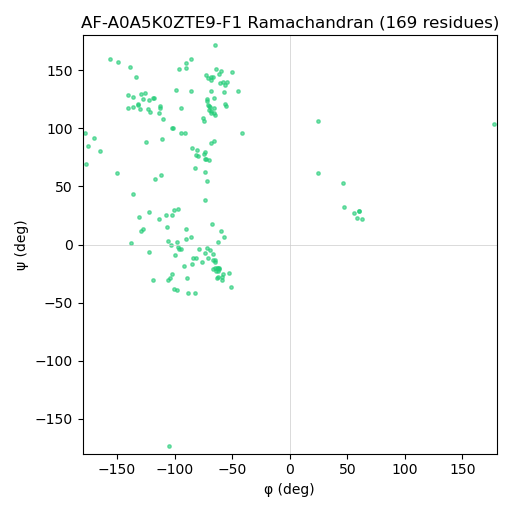TOM 804 C C . GLY A 1 103 ? 8.721 -2.775 -9.441 1.00 86.75 103 GLY A C 1
ATOM 805 O O . GLY A 1 103 ? 9.121 -1.616 -9.488 1.00 86.75 103 GLY A O 1
ATOM 806 N N . LEU A 1 104 ? 8.403 -3.391 -8.295 1.00 85.81 104 LEU A N 1
ATOM 807 C CA . LEU A 1 104 ? 8.422 -2.728 -6.994 1.00 85.81 104 LEU A CA 1
ATOM 808 C C . LEU A 1 104 ? 9.871 -2.544 -6.537 1.00 85.81 104 LEU A C 1
ATOM 810 O O . LEU A 1 104 ? 10.540 -3.503 -6.150 1.00 85.81 104 LEU A O 1
ATOM 814 N N . GLU A 1 105 ? 10.352 -1.304 -6.598 1.00 84.56 105 GLU A N 1
ATOM 815 C CA . GLU A 1 105 ? 11.751 -0.952 -6.338 1.00 84.56 105 GLU A CA 1
ATOM 816 C C . GLU A 1 105 ? 12.016 -0.819 -4.831 1.00 84.56 105 GLU A C 1
ATOM 818 O O . GLU A 1 105 ? 13.036 -1.309 -4.338 1.00 84.56 105 GLU A O 1
ATOM 823 N N . ARG A 1 106 ? 11.076 -0.200 -4.102 1.00 80.88 106 ARG A N 1
ATOM 824 C CA . ARG A 1 106 ? 11.156 0.073 -2.660 1.00 80.88 106 ARG A CA 1
ATOM 825 C C . ARG A 1 106 ? 9.778 0.066 -1.993 1.00 80.88 106 ARG A C 1
ATOM 827 O O . ARG A 1 106 ? 8.756 0.303 -2.637 1.00 80.88 106 ARG A O 1
ATOM 834 N N . LEU A 1 107 ? 9.771 -0.174 -0.684 1.00 82.31 107 LEU A N 1
ATOM 835 C CA . LEU A 1 107 ? 8.632 0.136 0.182 1.00 82.31 107 LEU A CA 1
ATOM 836 C C . LEU A 1 107 ? 8.784 1.561 0.739 1.00 82.31 107 LEU A C 1
ATOM 838 O O . LEU A 1 107 ? 9.908 2.059 0.795 1.00 82.31 107 LEU A O 1
ATOM 842 N N . PRO A 1 108 ? 7.682 2.220 1.132 1.00 80.69 108 PRO A N 1
ATOM 843 C CA . PRO A 1 108 ? 7.745 3.518 1.787 1.00 80.69 108 PRO A CA 1
ATOM 844 C C . PRO A 1 108 ? 8.404 3.372 3.160 1.00 80.69 108 PRO A C 1
ATOM 846 O O . PRO A 1 108 ? 8.178 2.378 3.855 1.00 80.69 108 PRO A O 1
ATOM 849 N N . ASP A 1 109 ? 9.179 4.375 3.569 1.00 77.62 109 ASP A N 1
ATOM 850 C CA . ASP A 1 109 ? 9.968 4.324 4.811 1.00 77.62 109 ASP A CA 1
ATOM 851 C C . ASP A 1 109 ? 9.081 4.195 6.058 1.00 77.62 109 ASP A C 1
ATOM 853 O O . ASP A 1 109 ? 9.509 3.679 7.080 1.00 77.62 109 ASP A O 1
ATOM 857 N N . CYS A 1 110 ? 7.819 4.612 5.951 1.00 78.81 110 CYS A N 1
ATOM 858 C CA . CYS A 1 110 ? 6.810 4.556 7.003 1.00 78.81 110 CYS A CA 1
ATOM 859 C C . CYS A 1 110 ? 5.988 3.251 7.021 1.00 78.81 110 CYS A C 1
ATOM 861 O O . CYS A 1 110 ? 4.899 3.220 7.602 1.00 78.81 110 CYS A O 1
ATOM 863 N N . ILE A 1 111 ? 6.405 2.201 6.302 1.00 78.69 111 ILE A N 1
ATOM 864 C CA . ILE A 1 111 ? 5.673 0.921 6.267 1.00 78.69 111 ILE A CA 1
ATOM 865 C C . ILE A 1 111 ? 5.610 0.259 7.656 1.00 78.69 111 ILE A C 1
ATOM 867 O O . ILE A 1 111 ? 4.645 -0.432 7.977 1.00 78.69 111 ILE A O 1
ATOM 871 N N . ASP A 1 112 ? 6.609 0.528 8.494 1.00 74.81 112 ASP A N 1
ATOM 872 C CA . ASP A 1 112 ? 6.718 0.125 9.896 1.00 74.81 112 ASP A CA 1
ATOM 873 C C . ASP A 1 112 ? 5.663 0.786 10.805 1.00 74.81 112 ASP A C 1
ATOM 875 O O . ASP A 1 112 ? 5.322 0.246 11.856 1.00 74.81 112 ASP A O 1
ATOM 879 N N . GLN A 1 113 ? 5.078 1.911 10.381 1.00 81.06 113 GLN A N 1
ATOM 880 C CA . GLN A 1 113 ? 4.035 2.633 11.120 1.00 81.06 113 GLN A CA 1
ATOM 881 C C . GLN A 1 113 ? 2.637 2.004 10.982 1.00 81.06 113 GLN A C 1
ATOM 883 O O . GLN A 1 113 ? 1.682 2.467 11.612 1.00 81.06 113 GLN A O 1
ATOM 888 N N . LEU A 1 114 ? 2.482 0.949 10.174 1.00 82.75 114 LEU A N 1
ATOM 889 C CA . LEU A 1 114 ? 1.225 0.213 10.023 1.00 82.75 114 LEU A CA 1
ATOM 890 C C . LEU A 1 114 ? 0.938 -0.660 11.258 1.00 82.75 114 LEU A C 1
ATOM 892 O O . LEU A 1 114 ? 1.129 -1.874 11.248 1.00 82.75 114 LEU A O 1
ATOM 896 N N . ALA A 1 115 ? 0.430 -0.036 12.323 1.00 81.06 115 ALA A N 1
ATOM 897 C CA . ALA A 1 115 ? 0.258 -0.658 13.640 1.00 81.06 115 ALA A CA 1
ATOM 898 C C . ALA A 1 115 ? -0.633 -1.919 13.666 1.00 81.06 115 ALA A C 1
ATOM 900 O O . ALA A 1 115 ? -0.456 -2.771 14.535 1.00 81.06 115 ALA A O 1
ATOM 901 N N . SER A 1 116 ? -1.590 -2.037 12.739 1.00 88.19 116 SER A N 1
ATOM 902 C CA . SER A 1 116 ? -2.537 -3.165 12.679 1.00 88.19 116 SER A CA 1
ATOM 903 C C . SER A 1 116 ? -2.135 -4.258 11.691 1.00 88.19 116 SER A C 1
ATOM 905 O O . SER A 1 116 ? -2.843 -5.261 11.584 1.00 88.19 116 SER A O 1
ATOM 907 N N . LEU A 1 117 ? -1.031 -4.082 10.960 1.00 85.75 117 LEU A N 1
ATOM 908 C CA . LEU A 1 117 ? -0.642 -5.000 9.900 1.00 85.75 117 LEU A CA 1
ATOM 909 C C . LEU A 1 117 ? -0.223 -6.346 10.518 1.00 85.75 117 LEU A C 1
ATOM 911 O O . LEU A 1 117 ? 0.505 -6.410 11.503 1.00 85.75 117 LEU A O 1
ATOM 915 N N . LYS A 1 118 ? -0.745 -7.442 9.969 1.00 86.31 118 LYS A N 1
ATOM 916 C CA . LYS A 1 118 ? -0.517 -8.820 10.443 1.00 86.31 118 LYS A CA 1
ATOM 917 C C . LYS A 1 118 ? 0.145 -9.674 9.373 1.00 86.31 118 LYS A C 1
ATOM 919 O O . LYS A 1 118 ? 0.895 -10.596 9.702 1.00 86.31 118 LYS A O 1
ATOM 924 N N . GLU A 1 119 ? -0.136 -9.365 8.110 1.00 85.31 119 GLU A N 1
ATOM 925 C CA . GLU A 1 119 ? 0.348 -10.098 6.949 1.00 85.31 119 GLU A CA 1
ATOM 926 C C . GLU A 1 119 ? 0.832 -9.134 5.861 1.00 85.31 119 GLU A C 1
ATOM 928 O O . GLU A 1 119 ? 0.107 -8.234 5.433 1.00 85.31 119 GLU A O 1
ATOM 933 N N . LEU A 1 120 ? 2.065 -9.360 5.408 1.00 86.75 120 LEU A N 1
ATOM 934 C CA . LEU A 1 120 ? 2.697 -8.660 4.298 1.00 86.75 120 LEU A CA 1
ATOM 935 C C . LEU A 1 120 ? 3.275 -9.702 3.339 1.00 86.75 120 LEU A C 1
ATOM 937 O O . LEU A 1 120 ? 4.168 -10.461 3.715 1.00 86.75 120 LEU A O 1
ATOM 941 N N . ASP A 1 121 ? 2.766 -9.746 2.111 1.00 85.00 121 ASP A N 1
ATOM 942 C CA . ASP A 1 121 ? 3.223 -10.677 1.075 1.00 85.00 121 ASP A CA 1
ATOM 943 C C . ASP A 1 121 ? 3.972 -9.925 -0.024 1.00 85.00 121 ASP A C 1
ATOM 945 O O . ASP A 1 121 ? 3.367 -9.214 -0.826 1.00 85.00 121 ASP A O 1
ATOM 949 N N . LEU A 1 122 ? 5.288 -10.112 -0.062 1.00 84.56 122 LEU A N 1
ATOM 950 C CA . LEU A 1 122 ? 6.196 -9.558 -1.072 1.00 84.56 122 LEU A CA 1
ATOM 951 C C . LEU A 1 122 ? 6.811 -10.673 -1.933 1.00 84.56 122 LEU A C 1
ATOM 953 O O . LEU A 1 122 ? 7.896 -10.508 -2.493 1.00 84.56 122 LEU A O 1
ATOM 957 N N . SER A 1 123 ? 6.162 -11.841 -1.993 1.00 82.94 123 SER A N 1
ATOM 958 C CA . SER A 1 123 ? 6.683 -12.998 -2.723 1.00 82.94 123 SER A CA 1
ATOM 959 C C . SER A 1 123 ? 6.922 -12.636 -4.187 1.00 82.94 123 SER A C 1
ATOM 961 O O . SER A 1 123 ? 6.036 -12.091 -4.837 1.00 82.94 123 SER A O 1
ATOM 963 N N . ASN A 1 124 ? 8.095 -12.963 -4.729 1.00 82.69 124 ASN A N 1
ATOM 964 C CA . ASN A 1 124 ? 8.471 -12.659 -6.116 1.00 82.69 124 ASN A CA 1
ATOM 965 C C . ASN A 1 124 ? 8.474 -11.154 -6.470 1.00 82.69 124 ASN A C 1
ATOM 967 O O . ASN A 1 124 ? 8.248 -10.795 -7.627 1.00 82.69 124 ASN A O 1
ATOM 971 N N . CYS A 1 125 ? 8.734 -10.272 -5.501 1.00 81.38 125 CYS A N 1
ATOM 972 C CA . CYS A 1 125 ? 9.101 -8.877 -5.768 1.00 81.38 125 CYS A CA 1
ATOM 973 C C . CYS A 1 125 ? 10.627 -8.729 -5.893 1.00 81.38 125 CYS A C 1
ATOM 975 O O . CYS A 1 125 ? 11.382 -9.467 -5.259 1.00 81.38 125 CYS A O 1
ATOM 977 N N . THR A 1 126 ? 11.097 -7.748 -6.666 1.00 78.75 126 THR A N 1
ATOM 978 C CA . THR A 1 126 ? 12.536 -7.492 -6.897 1.00 78.75 126 THR A CA 1
ATOM 979 C C . THR A 1 126 ? 13.078 -6.334 -6.053 1.00 78.75 126 THR A C 1
ATOM 981 O O . THR A 1 126 ? 13.984 -5.622 -6.486 1.00 78.75 126 THR A O 1
ATOM 984 N N . ILE A 1 127 ? 12.504 -6.114 -4.868 1.00 72.31 127 ILE A N 1
ATOM 985 C CA . ILE A 1 127 ? 12.807 -4.955 -4.020 1.00 72.31 127 ILE A CA 1
ATOM 986 C C . ILE A 1 127 ? 14.311 -4.926 -3.741 1.00 72.31 127 ILE A C 1
ATOM 988 O O . ILE A 1 127 ? 14.884 -5.885 -3.213 1.00 72.31 127 ILE A O 1
ATOM 992 N N . SER A 1 128 ? 14.965 -3.834 -4.134 1.00 55.38 128 SER A N 1
ATOM 993 C CA . SER A 1 128 ? 16.406 -3.695 -3.952 1.00 55.38 128 SER A CA 1
ATOM 994 C C . SER A 1 128 ? 16.687 -3.483 -2.469 1.00 55.38 128 SER A C 1
ATOM 996 O O . SER A 1 128 ? 16.190 -2.533 -1.874 1.00 55.38 128 SER A O 1
ATOM 998 N N . LYS A 1 129 ? 17.519 -4.343 -1.865 1.00 48.62 129 LYS A N 1
ATOM 999 C CA . LYS A 1 129 ? 17.947 -4.305 -0.447 1.00 48.62 129 LYS A CA 1
ATOM 1000 C C . LYS A 1 129 ? 18.622 -2.988 0.007 1.00 48.62 129 LYS A C 1
ATOM 1002 O O . LYS A 1 129 ? 19.128 -2.921 1.120 1.00 48.62 129 LYS A O 1
ATOM 1007 N N . ALA A 1 130 ? 18.660 -1.958 -0.836 1.00 40.47 130 ALA A N 1
ATOM 1008 C CA . ALA A 1 130 ? 19.382 -0.709 -0.624 1.00 40.47 130 ALA A CA 1
ATOM 1009 C C . ALA A 1 130 ? 18.648 0.315 0.264 1.00 40.47 130 ALA A C 1
ATOM 1011 O O . ALA A 1 130 ? 19.285 1.262 0.706 1.00 40.47 130 ALA A O 1
ATOM 1012 N N . SER A 1 131 ? 17.358 0.133 0.578 1.00 39.91 131 SER A N 1
ATOM 1013 C CA . SER A 1 131 ? 16.673 0.968 1.584 1.00 39.91 131 SER A CA 1
ATOM 1014 C C . SER A 1 131 ? 16.854 0.465 3.020 1.00 39.91 131 SER A C 1
ATOM 1016 O O . SER A 1 131 ? 16.291 1.040 3.947 1.00 39.91 131 SER A O 1
ATOM 1018 N N . ALA A 1 132 ? 17.691 -0.555 3.243 1.00 41.59 132 ALA A N 1
ATOM 1019 C CA . ALA A 1 132 ? 18.271 -0.784 4.559 1.00 41.59 132 ALA A CA 1
ATOM 1020 C C . ALA A 1 132 ? 19.353 0.278 4.836 1.00 41.59 132 ALA A C 1
ATOM 1022 O O . ALA A 1 132 ? 20.519 -0.049 5.040 1.00 41.59 132 ALA A O 1
ATOM 1023 N N . SER A 1 133 ? 18.969 1.558 4.881 1.00 38.72 133 SER A N 1
ATOM 1024 C CA . SER A 1 133 ? 19.691 2.539 5.692 1.00 38.72 133 SER A CA 1
ATOM 1025 C C . SER A 1 133 ? 19.412 2.221 7.159 1.00 38.72 133 SER A C 1
ATOM 1027 O O . SER A 1 133 ? 18.676 2.908 7.853 1.00 38.72 133 SER A O 1
ATOM 1029 N N . MET A 1 134 ? 20.024 1.135 7.616 1.00 41.91 134 MET A N 1
ATOM 1030 C CA . MET A 1 134 ? 20.535 1.033 8.968 1.00 41.91 134 MET A CA 1
ATOM 1031 C C . MET A 1 134 ? 22.013 0.673 8.849 1.00 41.91 134 MET A C 1
ATOM 1033 O O . MET A 1 134 ? 22.403 -0.487 8.952 1.00 41.91 134 MET A O 1
ATOM 1037 N N . ASP A 1 135 ? 22.839 1.712 8.746 1.00 42.56 135 ASP A N 1
ATOM 1038 C CA . ASP A 1 135 ? 24.225 1.706 9.234 1.00 42.56 135 ASP A CA 1
ATOM 1039 C C . ASP A 1 135 ? 24.307 1.445 10.768 1.00 42.56 135 ASP A C 1
ATOM 1041 O O . ASP A 1 135 ? 25.368 1.557 11.377 1.00 42.56 135 ASP A O 1
ATOM 1045 N N . GLU A 1 136 ? 23.210 1.033 11.421 1.00 41.75 136 GLU A N 1
ATOM 1046 C CA . GLU A 1 136 ? 23.125 0.665 12.841 1.00 41.75 136 GLU A CA 1
ATOM 1047 C C . GLU A 1 136 ? 23.086 -0.853 13.110 1.00 41.75 136 GLU A C 1
ATOM 1049 O O . GLU A 1 136 ? 22.654 -1.295 14.171 1.00 41.75 136 GLU A O 1
ATOM 1054 N N . LEU A 1 137 ? 23.616 -1.690 12.214 1.00 33.44 137 LEU A N 1
ATOM 1055 C CA . LEU A 1 137 ? 23.971 -3.078 12.553 1.00 33.44 137 LEU A CA 1
ATOM 1056 C C . LEU A 1 137 ? 25.488 -3.276 12.540 1.00 33.44 137 LEU A C 1
ATOM 1058 O O . LEU A 1 137 ? 26.040 -4.166 11.895 1.00 33.44 137 LEU A O 1
ATOM 1062 N N . ARG A 1 138 ? 26.176 -2.504 13.388 1.00 40.03 138 ARG A N 1
ATOM 1063 C CA . ARG A 1 138 ? 27.480 -2.888 13.951 1.00 40.03 138 ARG A CA 1
ATOM 1064 C C . ARG A 1 138 ? 27.296 -4.014 14.980 1.00 40.03 138 ARG A C 1
ATOM 1066 O O . ARG A 1 138 ? 27.729 -3.904 16.118 1.00 40.03 138 ARG A O 1
ATOM 1073 N N . THR A 1 139 ? 26.660 -5.108 14.583 1.00 35.72 139 THR A N 1
ATOM 1074 C CA . THR A 1 139 ? 26.650 -6.383 15.312 1.00 35.72 139 THR A CA 1
ATOM 1075 C C . THR A 1 139 ? 26.511 -7.533 14.317 1.00 35.72 139 THR A C 1
ATOM 1077 O O . THR A 1 139 ? 25.551 -8.288 14.346 1.00 35.72 139 THR A O 1
ATOM 1080 N N . GLY A 1 140 ? 27.494 -7.665 13.422 1.00 35.31 140 GLY A N 1
ATOM 1081 C CA . GLY A 1 140 ? 28.028 -8.958 12.971 1.00 35.31 140 GLY A CA 1
ATOM 1082 C C . GLY A 1 140 ? 27.064 -10.078 12.557 1.00 35.31 140 GLY A C 1
ATOM 1083 O O . GLY A 1 140 ? 27.427 -11.235 12.743 1.00 35.31 140 GLY A O 1
ATOM 1084 N N . HIS A 1 141 ? 25.895 -9.784 11.988 1.00 33.62 141 HIS A N 1
ATOM 1085 C CA . HIS A 1 141 ? 25.001 -10.808 11.445 1.00 33.62 141 HIS A CA 1
ATOM 1086 C C . HIS A 1 141 ? 24.656 -10.497 9.992 1.00 33.62 141 HIS A C 1
ATOM 1088 O O . HIS A 1 141 ? 24.327 -9.370 9.624 1.00 33.62 141 HIS A O 1
ATOM 1094 N N . SER A 1 142 ? 24.813 -11.519 9.156 1.00 33.50 142 SER A N 1
ATOM 1095 C CA . SER A 1 142 ? 24.598 -11.472 7.716 1.00 33.50 142 SER A CA 1
ATOM 1096 C C . SER A 1 142 ? 23.150 -11.087 7.398 1.00 33.50 142 SER A C 1
ATOM 1098 O O . SER A 1 142 ? 22.201 -11.594 7.994 1.00 33.50 142 SER A O 1
ATOM 1100 N N . VAL A 1 143 ? 22.968 -10.239 6.382 1.00 40.84 143 VAL A N 1
ATOM 1101 C CA . VAL A 1 143 ? 21.678 -9.724 5.863 1.00 40.84 143 VAL A CA 1
ATOM 1102 C C . VAL A 1 143 ? 20.818 -10.833 5.196 1.00 40.84 143 VAL A C 1
ATOM 1104 O O . VAL A 1 143 ? 19.893 -10.580 4.424 1.00 40.84 143 VAL A O 1
ATOM 1107 N N . SER A 1 144 ? 21.121 -12.100 5.478 1.00 40.47 144 SER A N 1
ATOM 1108 C CA . SER A 1 144 ? 20.312 -13.285 5.176 1.00 40.47 144 SER A CA 1
ATOM 1109 C C . SER A 1 144 ? 19.361 -13.675 6.316 1.00 40.47 144 SER A C 1
ATOM 1111 O O . SER A 1 144 ? 18.371 -14.366 6.065 1.00 40.47 144 SER A O 1
ATOM 1113 N N . ASP A 1 145 ? 19.609 -13.196 7.538 1.00 35.88 145 ASP A N 1
ATOM 1114 C CA . ASP A 1 145 ? 18.969 -13.755 8.739 1.00 35.88 145 ASP A CA 1
ATOM 1115 C C . ASP A 1 145 ? 17.766 -12.931 9.231 1.00 35.88 145 ASP A C 1
ATOM 1117 O O . ASP A 1 145 ? 16.977 -13.395 10.048 1.00 35.88 145 ASP A O 1
ATOM 1121 N N . ILE A 1 146 ? 17.544 -11.740 8.664 1.00 40.00 146 ILE A N 1
ATOM 1122 C CA . ILE A 1 146 ? 16.493 -10.806 9.112 1.00 40.00 146 ILE A CA 1
ATOM 1123 C C . ILE A 1 146 ? 15.078 -11.227 8.670 1.00 40.00 146 ILE A C 1
ATOM 1125 O O . ILE A 1 146 ? 14.090 -10.743 9.210 1.00 40.00 146 ILE A O 1
ATOM 1129 N N . TYR A 1 147 ? 14.962 -12.149 7.710 1.00 40.69 147 TYR A N 1
ATOM 1130 C CA . TYR A 1 147 ? 13.667 -12.614 7.191 1.00 40.69 147 TYR A CA 1
ATOM 1131 C C . TYR A 1 147 ? 13.516 -14.144 7.159 1.00 40.69 147 TYR A C 1
ATOM 1133 O O . TYR A 1 147 ? 12.546 -14.646 6.588 1.00 40.69 147 TYR A O 1
ATOM 1141 N N . SER A 1 148 ? 14.430 -14.896 7.795 1.00 37.22 148 SER A N 1
ATOM 1142 C CA . SER A 1 148 ? 14.486 -16.359 7.623 1.00 37.22 148 SER A CA 1
ATOM 1143 C C . SER A 1 148 ? 14.730 -17.217 8.871 1.00 37.22 148 SER A C 1
ATOM 1145 O O . SER A 1 148 ? 14.779 -18.433 8.698 1.00 37.22 148 SER A O 1
ATOM 1147 N N . ASP A 1 149 ? 14.873 -16.696 10.099 1.00 31.19 149 ASP A N 1
ATOM 1148 C CA . ASP A 1 149 ? 15.179 -17.579 11.244 1.00 31.19 149 ASP A CA 1
ATOM 1149 C C . ASP A 1 149 ? 13.964 -17.896 12.135 1.00 31.19 149 ASP A C 1
ATOM 1151 O O . ASP A 1 149 ? 13.554 -17.145 13.023 1.00 31.19 149 ASP A O 1
ATOM 1155 N N . ARG A 1 150 ? 13.401 -19.095 11.923 1.00 39.28 150 ARG A N 1
ATOM 1156 C CA . ARG A 1 150 ? 12.661 -19.820 12.961 1.00 39.28 150 ARG A CA 1
ATOM 1157 C C . ARG A 1 150 ? 13.655 -20.259 14.034 1.00 39.28 150 ARG A C 1
ATOM 1159 O O . ARG A 1 150 ? 14.092 -21.405 14.004 1.00 39.28 150 ARG A O 1
ATOM 1166 N N . ARG A 1 151 ? 13.929 -19.410 15.019 1.00 34.69 151 ARG A N 1
ATOM 1167 C CA . ARG A 1 151 ? 14.349 -19.810 16.374 1.00 34.69 151 ARG A CA 1
ATOM 1168 C C . ARG A 1 151 ? 14.448 -18.564 17.245 1.00 34.69 151 ARG A C 1
ATOM 1170 O O . ARG A 1 151 ? 15.519 -18.010 17.403 1.00 34.69 151 ARG A O 1
ATOM 1177 N N . MET A 1 152 ? 13.317 -18.144 17.809 1.00 32.16 152 MET A N 1
ATOM 1178 C CA . MET A 1 152 ? 13.207 -17.638 19.185 1.00 32.16 152 MET A CA 1
ATOM 1179 C C . MET A 1 152 ? 11.768 -17.186 19.458 1.00 32.16 152 MET A C 1
ATOM 1181 O O . MET A 1 152 ? 11.314 -16.140 19.010 1.00 32.16 152 MET A O 1
ATOM 1185 N N . ALA A 1 153 ? 11.040 -18.022 20.197 1.00 29.80 153 ALA A N 1
ATOM 1186 C CA . ALA A 1 153 ? 9.892 -17.604 20.997 1.00 29.80 153 ALA A CA 1
ATOM 1187 C C . ALA A 1 153 ? 10.409 -17.120 22.382 1.00 29.80 153 ALA A C 1
ATOM 1189 O O . ALA A 1 153 ? 11.536 -17.457 22.746 1.00 29.80 153 ALA A O 1
ATOM 1190 N N . PRO A 1 154 ? 9.634 -16.319 23.138 1.00 33.94 154 PRO A N 1
ATOM 1191 C CA . PRO A 1 154 ? 10.098 -15.070 23.767 1.00 33.94 154 PRO A CA 1
ATOM 1192 C C . PRO A 1 154 ? 10.340 -15.173 25.289 1.00 33.94 154 PRO A C 1
ATOM 1194 O O . PRO A 1 154 ? 10.076 -16.215 25.890 1.00 33.94 154 PRO A O 1
ATOM 1197 N N . PRO A 1 155 ? 10.638 -14.037 25.952 1.00 27.58 155 PRO A N 1
ATOM 1198 C CA . PRO A 1 155 ? 9.910 -13.681 27.162 1.00 27.58 155 PRO A CA 1
ATOM 1199 C C . PRO A 1 155 ? 9.066 -12.411 26.942 1.00 27.58 155 PRO A C 1
ATOM 1201 O O . PRO A 1 155 ? 9.571 -11.322 26.708 1.00 27.58 155 PRO A O 1
ATOM 1204 N N . VAL A 1 156 ? 7.747 -12.617 26.977 1.00 35.25 156 VAL A N 1
ATOM 1205 C CA . VAL A 1 156 ? 6.655 -11.724 27.416 1.00 35.25 156 VAL A CA 1
ATOM 1206 C C . VAL A 1 156 ? 6.893 -10.199 27.369 1.00 35.25 156 VAL A C 1
ATOM 1208 O O . VAL A 1 156 ? 7.488 -9.638 28.283 1.00 35.25 156 VAL A O 1
ATOM 1211 N N . SER A 1 157 ? 6.271 -9.522 26.389 1.00 32.47 157 SER A N 1
ATOM 1212 C CA . SER A 1 157 ? 5.444 -8.303 26.568 1.00 32.47 157 SER A CA 1
ATOM 1213 C C . SER A 1 157 ? 4.699 -7.955 25.264 1.00 32.47 157 SER A C 1
ATOM 1215 O O . SER A 1 157 ? 5.229 -7.313 24.371 1.00 32.47 157 SER A O 1
ATOM 1217 N N . GLN A 1 158 ? 3.475 -8.479 25.154 1.00 36.00 158 GLN A N 1
ATOM 1218 C CA . GLN A 1 158 ? 2.319 -8.032 24.351 1.00 36.00 158 GLN A CA 1
ATOM 1219 C C . GLN A 1 158 ? 2.543 -7.171 23.080 1.00 36.00 158 GLN A C 1
ATOM 1221 O O . GLN A 1 158 ? 1.980 -6.091 22.959 1.00 36.00 158 GLN A O 1
ATOM 1226 N N . HIS A 1 159 ? 3.243 -7.694 22.075 1.00 33.56 159 HIS A N 1
ATOM 1227 C CA . HIS A 1 159 ? 3.018 -7.340 20.668 1.00 33.56 159 HIS A CA 1
ATOM 1228 C C . HIS A 1 159 ? 3.150 -8.626 19.848 1.00 33.56 159 HIS A C 1
ATOM 1230 O O . HIS A 1 159 ? 4.182 -9.294 19.879 1.00 33.56 159 HIS A O 1
ATOM 1236 N N . THR A 1 160 ? 2.073 -9.051 19.186 1.00 31.56 160 THR A N 1
ATOM 1237 C CA . THR A 1 160 ? 2.093 -10.257 18.349 1.00 31.56 160 THR A CA 1
ATOM 1238 C C . THR A 1 160 ? 2.895 -9.981 17.075 1.00 31.56 160 THR A C 1
ATOM 1240 O O . THR A 1 160 ? 2.546 -9.036 16.367 1.00 31.56 160 THR A O 1
ATOM 1243 N N . PRO A 1 161 ? 3.931 -10.774 16.749 1.00 33.50 161 PRO A N 1
ATOM 1244 C CA . PRO A 1 161 ? 4.706 -10.576 15.533 1.00 33.50 161 PRO A CA 1
ATOM 1245 C C . PRO A 1 161 ? 3.910 -10.988 14.287 1.00 33.50 161 PRO A C 1
ATOM 1247 O O . PRO A 1 161 ? 3.119 -11.935 14.314 1.00 33.50 161 PRO A O 1
AT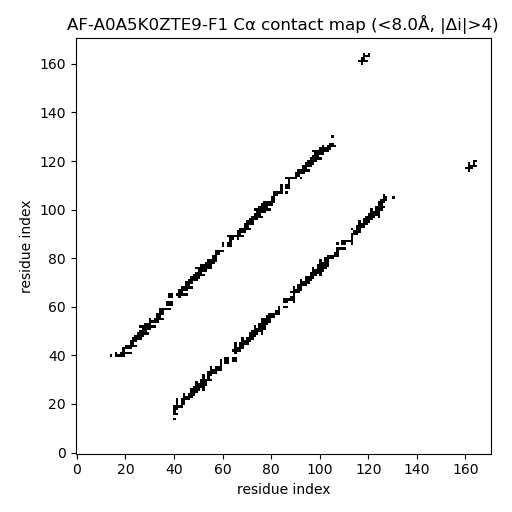OM 1250 N N . PHE A 1 162 ? 4.157 -10.261 13.197 1.00 34.69 162 PHE A N 1
ATOM 1251 C CA . PHE A 1 162 ? 3.687 -10.532 11.839 1.00 34.69 162 PHE A CA 1
ATOM 1252 C C . PHE A 1 162 ? 3.864 -12.007 11.467 1.00 34.69 162 PHE A C 1
ATOM 1254 O O . PHE A 1 162 ? 4.936 -12.590 11.653 1.00 34.69 162 PHE A O 1
ATOM 1261 N N . LYS A 1 163 ? 2.819 -12.629 10.916 1.00 34.03 163 LYS A N 1
ATOM 1262 C CA . LYS A 1 163 ? 2.885 -14.021 10.467 1.00 34.03 163 LYS A CA 1
ATOM 1263 C C . LYS A 1 163 ? 3.314 -14.025 9.004 1.00 34.03 163 LYS A C 1
ATOM 1265 O O . LYS A 1 163 ? 2.487 -13.858 8.116 1.00 34.03 163 LYS A O 1
ATOM 1270 N N . LEU A 1 164 ? 4.610 -14.208 8.755 1.00 36.16 164 LEU A N 1
ATOM 1271 C CA . LEU A 1 164 ? 5.129 -14.368 7.397 1.00 36.16 164 LEU A CA 1
ATOM 1272 C C . LEU A 1 164 ? 4.636 -15.714 6.831 1.00 36.16 164 LEU A C 1
ATOM 1274 O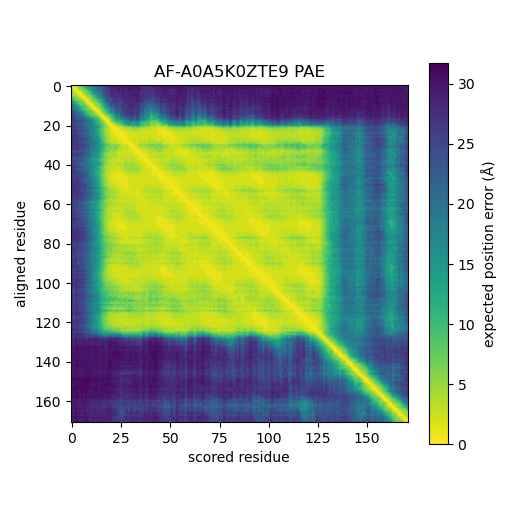 O . LEU A 1 164 ? 4.967 -16.784 7.353 1.00 36.16 164 LEU A O 1
ATOM 1278 N N . GLY A 1 165 ? 3.781 -15.657 5.808 1.00 29.70 165 GLY A N 1
ATOM 1279 C CA . GLY A 1 165 ? 3.281 -16.826 5.086 1.00 29.70 165 GLY A CA 1
ATOM 1280 C C . GLY A 1 165 ? 4.430 -17.640 4.485 1.00 29.70 165 GLY A C 1
ATOM 1281 O O . GLY A 1 165 ? 5.432 -17.105 4.024 1.00 29.70 165 GLY A O 1
ATOM 1282 N N . THR A 1 166 ? 4.313 -18.963 4.546 1.00 26.83 166 THR A N 1
ATOM 1283 C CA . THR A 1 166 ? 5.370 -19.936 4.239 1.00 26.83 166 THR A CA 1
ATOM 1284 C C . THR A 1 166 ? 5.986 -19.783 2.846 1.00 26.83 166 THR A C 1
ATOM 1286 O O . THR A 1 166 ? 5.321 -20.029 1.842 1.00 26.83 166 THR A O 1
ATOM 1289 N N . VAL A 1 167 ? 7.295 -19.523 2.812 1.00 28.81 167 VAL A N 1
ATOM 1290 C CA . VAL A 1 167 ? 8.166 -19.680 1.641 1.00 28.81 167 VAL A CA 1
ATOM 1291 C C . VAL A 1 167 ? 8.230 -21.166 1.268 1.00 28.81 167 VAL A C 1
ATOM 1293 O O . VAL A 1 167 ? 8.794 -21.975 2.005 1.00 28.81 167 VAL A O 1
ATOM 1296 N N . LYS A 1 168 ? 7.653 -21.553 0.128 1.00 26.25 168 LYS A N 1
ATOM 1297 C CA . LYS A 1 168 ? 7.988 -22.818 -0.539 1.00 26.25 168 LYS A CA 1
ATOM 1298 C C . LYS A 1 168 ? 8.910 -22.494 -1.708 1.00 26.25 168 LYS A C 1
ATOM 1300 O O . LYS A 1 168 ? 8.442 -22.079 -2.761 1.00 26.25 168 LYS A O 1
ATOM 1305 N N . MET A 1 169 ? 10.212 -22.698 -1.514 1.00 26.67 169 MET A N 1
ATOM 1306 C CA . MET A 1 169 ? 11.136 -22.858 -2.635 1.00 26.67 169 MET A CA 1
ATOM 1307 C C . MET A 1 169 ? 10.772 -24.149 -3.373 1.00 26.67 169 MET A C 1
ATOM 1309 O O . MET A 1 169 ? 10.824 -25.235 -2.791 1.00 26.67 169 MET A O 1
ATOM 1313 N N . LEU A 1 170 ? 10.379 -24.035 -4.638 1.00 24.64 170 LEU A N 1
ATOM 1314 C CA . LEU A 1 170 ? 10.475 -25.148 -5.576 1.00 24.64 170 LEU A CA 1
ATOM 1315 C C . LEU A 1 170 ? 11.894 -25.122 -6.156 1.00 24.64 170 LEU A C 1
ATOM 1317 O O . LEU A 1 170 ? 12.404 -24.050 -6.472 1.00 24.64 170 LEU A O 1
ATOM 1321 N N . LYS A 1 171 ? 12.517 -26.305 -6.144 1.00 29.88 171 LYS A N 1
ATOM 1322 C CA . LYS A 1 171 ? 13.906 -26.593 -6.526 1.00 29.88 171 LYS A CA 1
ATOM 1323 C C . LYS A 1 171 ? 14.255 -26.149 -7.940 1.00 29.88 171 LYS A C 1
ATOM 1325 O O . LYS A 1 171 ? 13.359 -26.237 -8.806 1.00 29.88 171 LYS A O 1
#

Nearest PDB structures (foldse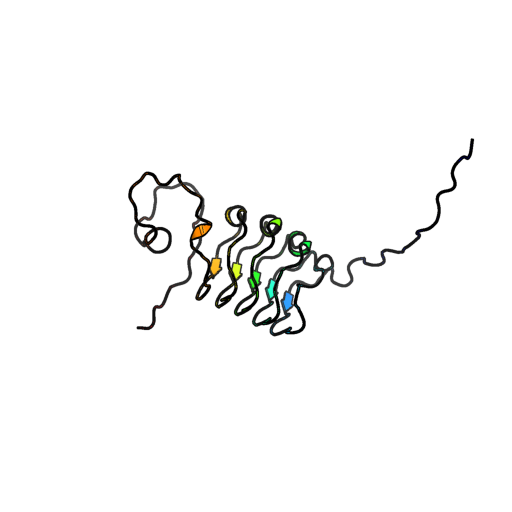ek):
  8yn1-assembly1_C  TM=8.973E-01  e=1.339E-05  Arabidopsis thaliana
  8yn0-assembly2_D  TM=9.016E-01  e=1.636E-04  Arabidopsis thaliana
  8zf0-assembly1_A  TM=8.665E-01  e=1.374E-04  Oryza sativa Japonica Group
  3m19-assembly2_B  TM=8.086E-01  e=8.568E-03  Petromyzon marinus
  3riz-assembly1_A  TM=5.480E-01  e=1.146E-02  Arabidopsis thaliana

Mean predicted aligned error: 14.46 Å

Solvent-accessible surface area (backbone atoms only — not comparable to full-atom values): 9920 Å² total; per-residue (Å²): 139,86,80,87,84,91,88,90,78,92,70,80,78,82,76,75,49,91,39,62,77,40,37,70,46,79,43,58,56,40,57,83,33,44,47,52,71,85,44,66,52,30,54,49,23,30,34,43,35,35,28,43,11,50,44,23,37,41,56,42,72,39,57,34,57,25,47,47,22,30,35,43,34,36,28,39,13,42,40,24,34,47,56,50,62,52,54,34,52,22,58,40,26,28,35,41,36,33,30,40,12,56,32,23,46,47,76,36,90,40,63,83,55,30,79,42,48,40,35,68,40,58,53,69,38,58,54,54,79,77,78,65,82,55,92,79,66,90,67,91,67,67,94,70,54,88,85,65,69,95,79,81,84,85,84,90,80,96,69,87,76,62,57,72,76,84,86,76,83,78,131

Organism: NCBI:txid210225

Sequence (171 aa):
DFGEQPNLMKQRKENGTVFGKLKFLDLTACNELTVTPDLSAFPKLEKLVLDRCDNLVKVHESIANLKMLIVLSMRSCGKLKELPDCISRLTSLEQLYLANCIGLERLPDCIDQLASLKELDLSNCTISKASASMDELRTGHSVSDIYSDRRMAPPVSQHTPFKLGTVKMLK

Radius of gyration: 20.42 Å; Cα contacts (8 Å, |Δi|>4): 328; chains: 1; bounding box: 51×79×46 Å

InterPro domains:
  IPR032675 Leucine-rich repeat domain superfamily [G3DSA:3.80.10.10] (7-141)
  IPR055414 Disease resistance R13L4/SHOC-2-like, LRR domain [PF23598] (19-138)

pLDDT: mean 70.05, std 24.82, range [24.64, 95.5]

Foldseek 3Di:
DDDDDDDDDPPPPPLPQPPAPAQEDAQALVCVACEDDQCLSHLNHQEYAQENNCNHAEYDLNCLSNLNHQYYAHEQNQNHAEYDLSPLSNQNHAYYHHHNNQNHAAYHPSPVSNQNHQYDHHHNYPHPPVVPPPPPPPDDDDPVDPPDDPDDDDPDDDDDDHDYPDDDDDD

Secondary structure (DSSP, 8-state):
---------------S-TTTT--EEE-TT-TT-SB----TT-TT--EEE-TT-TT--B--GGGGG-TT--EEE-TT-TT-----GGGGG-TT--EEE-TT-TT-----GGGGG-TT--EEE-TT----GGG---TT--S---TTSTTT------S--S-------------